Protein AF-A0A2V2UC04-F1 (afdb_monomer_lite)

Radius of gyration: 17.64 Å; chains: 1; bounding box: 40×20×52 Å

Foldseek 3Di:
DPPPVVVVVVVVVVVVVVVVVVCCVPPVCCCCPPVVQWDWDDDPPDIDIDGDPSNVVVVVVVVVVD

Structure (mmCIF, N/CA/C/O backbone):
data_AF-A0A2V2UC04-F1
#
_entry.id   AF-A0A2V2UC04-F1
#
loop_
_atom_site.group_PDB
_atom_site.id
_atom_site.type_symbol
_atom_site.label_atom_id
_atom_site.label_alt_id
_atom_site.label_comp_id
_atom_site.label_asym_id
_atom_site.label_entity_id
_atom_site.label_seq_id
_atom_site.pdbx_PDB_ins_code
_atom_site.Cartn_x
_atom_site.Cartn_y
_atom_site.Cartn_z
_atom_site.occupancy
_atom_site.B_iso_or_equiv
_atom_site.auth_seq_id
_atom_site.auth_comp_id
_atom_site.auth_asym_id
_atom_site.auth_atom_id
_atom_site.pdbx_PDB_model_num
ATOM 1 N N . MET A 1 1 ? -29.051 10.719 30.080 1.00 46.12 1 MET A N 1
ATOM 2 C CA . MET A 1 1 ? -29.053 9.780 28.932 1.00 46.12 1 MET A CA 1
ATOM 3 C C . MET A 1 1 ? -27.757 9.946 28.139 1.00 46.12 1 MET A C 1
ATOM 5 O O . MET A 1 1 ? -27.589 10.984 27.527 1.00 46.12 1 MET A O 1
ATOM 9 N N . LYS A 1 2 ? -26.812 8.990 28.192 1.00 55.94 2 LYS A N 1
ATOM 10 C CA . LYS A 1 2 ? -25.572 9.028 27.369 1.00 55.94 2 LYS A CA 1
ATOM 11 C C . LYS A 1 2 ? -25.073 7.646 26.893 1.00 55.94 2 LYS A C 1
ATOM 13 O O . LYS A 1 2 ? -24.090 7.559 26.186 1.00 55.94 2 LYS A O 1
ATOM 18 N N . ARG A 1 3 ? -25.757 6.546 27.249 1.00 56.56 3 ARG A N 1
ATOM 19 C CA . ARG A 1 3 ? -25.237 5.174 27.041 1.00 56.56 3 ARG A CA 1
ATOM 20 C C . ARG A 1 3 ? -25.473 4.583 25.645 1.00 56.56 3 ARG A C 1
ATOM 22 O O . ARG A 1 3 ? -24.855 3.582 25.305 1.00 56.56 3 ARG A O 1
ATOM 29 N N . ILE A 1 4 ? -26.388 5.150 24.857 1.00 58.38 4 ILE A N 1
ATOM 30 C CA . ILE A 1 4 ? -26.800 4.560 23.570 1.00 58.38 4 ILE A CA 1
ATOM 31 C C . ILE A 1 4 ? -25.867 5.007 22.428 1.00 58.38 4 ILE A C 1
ATOM 33 O O . ILE A 1 4 ? -25.569 4.205 21.546 1.00 58.38 4 ILE A O 1
ATOM 37 N N . SER A 1 5 ? -25.339 6.238 22.468 1.00 58.59 5 SER A N 1
ATOM 38 C CA . SER A 1 5 ? -24.424 6.763 21.440 1.00 58.59 5 SER A CA 1
ATOM 39 C C . SER A 1 5 ? -23.048 6.095 21.460 1.00 58.59 5 SER A C 1
ATOM 41 O O . SER A 1 5 ? -22.485 5.827 20.402 1.00 58.59 5 SER A O 1
ATOM 43 N N . ASP A 1 6 ? -22.527 5.780 22.649 1.00 60.06 6 ASP A N 1
ATOM 44 C CA . ASP A 1 6 ? -21.175 5.228 22.798 1.00 60.06 6 ASP A CA 1
ATOM 45 C C . ASP A 1 6 ? -21.074 3.787 22.271 1.00 60.06 6 ASP A C 1
ATOM 47 O O . ASP A 1 6 ? -20.085 3.436 21.636 1.00 60.06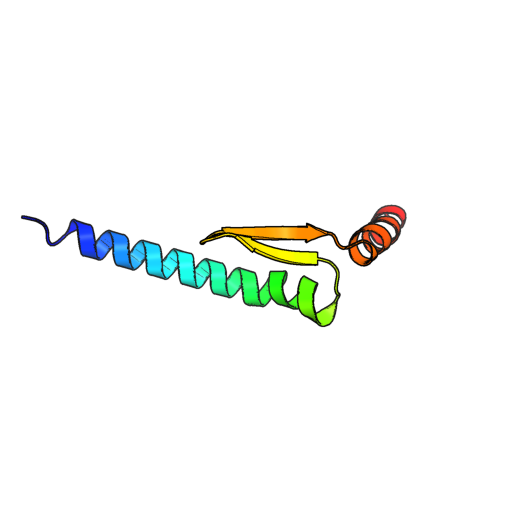 6 ASP A O 1
ATOM 51 N N . ARG A 1 7 ? -22.126 2.965 22.427 1.00 60.66 7 ARG A N 1
ATOM 52 C CA . ARG A 1 7 ? -22.170 1.593 21.873 1.00 60.66 7 ARG A CA 1
ATOM 53 C C . ARG A 1 7 ? -22.199 1.541 20.348 1.00 60.66 7 ARG A C 1
ATOM 55 O O . ARG A 1 7 ? -21.727 0.571 19.762 1.00 60.66 7 ARG A O 1
ATOM 62 N N . LYS A 1 8 ? -22.820 2.531 19.707 1.00 62.53 8 LYS A N 1
ATOM 63 C CA . LYS A 1 8 ? -22.921 2.568 18.245 1.00 62.53 8 LYS A CA 1
ATOM 64 C C . LYS A 1 8 ? -21.561 2.919 17.634 1.00 62.53 8 LYS A C 1
ATOM 66 O O . LYS A 1 8 ? -21.091 2.211 16.750 1.00 62.53 8 LYS A O 1
ATOM 71 N N . ARG A 1 9 ? -20.890 3.915 18.224 1.00 59.75 9 ARG A N 1
ATOM 72 C CA . ARG A 1 9 ? -19.549 4.366 17.833 1.00 59.75 9 ARG A CA 1
ATOM 73 C C . ARG A 1 9 ? -18.491 3.271 17.983 1.00 59.75 9 ARG A C 1
ATOM 75 O O . ARG A 1 9 ? -17.666 3.112 17.094 1.00 59.75 9 ARG A O 1
ATOM 82 N N . THR A 1 10 ? -18.533 2.483 19.060 1.00 66.69 10 THR A N 1
ATOM 83 C CA . THR A 1 10 ? -17.581 1.375 19.232 1.00 66.69 10 THR A CA 1
ATOM 84 C C . THR A 1 10 ? -17.773 0.297 18.173 1.00 66.69 10 THR A C 1
ATOM 86 O O . THR A 1 10 ? -16.794 -0.154 17.592 1.00 66.69 10 THR A O 1
ATOM 89 N N . LYS A 1 11 ? -19.016 -0.091 17.858 1.00 71.31 11 LYS A N 1
ATOM 90 C CA . LYS A 1 11 ? -19.294 -1.095 16.820 1.00 71.31 11 LYS A CA 1
ATOM 91 C C . LYS A 1 11 ? -18.812 -0.653 15.433 1.00 71.31 11 LYS A C 1
ATOM 93 O O . LYS A 1 11 ? -18.229 -1.462 14.718 1.00 71.31 11 LYS A O 1
ATOM 98 N N . GLU A 1 12 ? -19.035 0.610 15.076 1.00 68.12 12 GLU A N 1
ATOM 99 C CA . GLU A 1 12 ? -18.550 1.199 13.819 1.00 68.12 12 GLU A CA 1
ATOM 100 C C . GLU A 1 12 ? -17.012 1.214 13.774 1.00 68.12 12 GLU A C 1
ATOM 102 O O . GLU A 1 12 ? -16.433 0.676 12.834 1.00 68.12 12 GLU A O 1
ATOM 107 N N . GLN A 1 13 ? -16.342 1.662 14.841 1.00 66.94 13 GLN A N 1
ATOM 108 C CA . GLN A 1 13 ? -14.874 1.639 14.941 1.00 66.94 13 GLN A CA 1
ATOM 109 C C . GLN A 1 13 ? -14.279 0.227 14.847 1.00 66.94 13 GLN A C 1
ATOM 111 O O . GLN A 1 13 ? -13.278 0.024 14.161 1.00 66.94 13 GLN A O 1
ATOM 116 N N . TYR A 1 14 ? -14.899 -0.764 15.496 1.00 70.62 14 TYR A N 1
ATOM 117 C CA . TYR A 1 14 ? -14.488 -2.163 15.359 1.00 70.62 14 TYR A CA 1
ATOM 118 C C . TYR A 1 14 ? -14.665 -2.665 13.922 1.00 70.62 14 TYR A C 1
ATOM 120 O O . TYR A 1 14 ? -13.822 -3.416 13.432 1.00 70.62 14 TYR A O 1
ATOM 128 N N . SER A 1 15 ? -15.732 -2.248 13.233 1.00 78.06 15 SER A N 1
ATOM 129 C CA . SER A 1 15 ? -15.962 -2.632 11.838 1.00 78.06 15 SER A CA 1
ATOM 130 C C . SER A 1 15 ? -14.955 -1.993 10.879 1.00 78.06 15 SER A C 1
ATOM 132 O O . SER A 1 15 ? -14.441 -2.679 9.999 1.00 78.06 15 SER A O 1
ATOM 134 N N . GLU A 1 16 ? -14.596 -0.728 11.098 1.00 78.62 16 GLU A N 1
ATOM 135 C CA . GLU A 1 16 ? -13.581 -0.019 10.314 1.00 78.62 16 GLU A CA 1
ATOM 136 C C . GLU A 1 16 ? -12.188 -0.616 10.535 1.00 78.62 16 GLU A C 1
ATOM 138 O O . GLU A 1 16 ? -11.456 -0.850 9.575 1.00 78.62 16 GLU A O 1
ATOM 143 N N . GLN A 1 17 ? -11.836 -0.952 11.781 1.00 80.50 17 GLN A N 1
ATOM 144 C CA . GLN A 1 17 ? -10.583 -1.647 12.085 1.00 80.50 17 GLN A CA 1
ATOM 145 C C . GLN A 1 17 ? -10.531 -3.039 11.452 1.00 80.50 17 GLN A C 1
ATOM 147 O O . GLN A 1 17 ? -9.512 -3.397 10.867 1.00 80.50 17 GLN A O 1
ATOM 152 N N . ALA A 1 18 ? -11.615 -3.816 11.513 1.00 84.44 18 ALA A N 1
ATOM 153 C CA . ALA A 1 18 ? -11.678 -5.126 10.867 1.00 84.44 18 ALA A CA 1
ATOM 154 C C . ALA A 1 18 ? -11.565 -5.018 9.334 1.00 84.44 18 ALA A C 1
ATOM 156 O O . ALA A 1 18 ? -10.865 -5.819 8.704 1.00 84.44 18 ALA A O 1
ATOM 157 N N . ALA A 1 19 ? -12.201 -4.006 8.737 1.00 83.94 19 ALA A N 1
ATOM 158 C CA . ALA A 1 19 ? -12.081 -3.707 7.314 1.00 83.94 19 ALA A CA 1
ATOM 159 C C . ALA A 1 19 ? -10.638 -3.332 6.943 1.00 83.94 19 ALA A C 1
ATOM 161 O O . ALA A 1 19 ? -10.088 -3.897 5.996 1.00 83.94 19 ALA A O 1
ATOM 162 N N . TYR A 1 20 ? -9.987 -2.470 7.731 1.00 84.81 20 TYR A N 1
ATOM 163 C CA . TYR A 1 20 ? -8.581 -2.120 7.534 1.00 84.81 20 TYR A CA 1
ATOM 164 C C . TYR A 1 20 ? -7.663 -3.335 7.666 1.00 84.81 20 TYR A C 1
ATOM 166 O O . TYR A 1 20 ? -6.819 -3.554 6.808 1.00 84.81 20 TYR A O 1
ATOM 174 N N . MET A 1 21 ? -7.837 -4.167 8.696 1.00 87.88 21 MET A N 1
ATOM 175 C CA . MET A 1 21 ? -7.025 -5.376 8.872 1.00 87.88 21 MET A CA 1
ATOM 176 C C . MET A 1 21 ? -7.179 -6.345 7.698 1.00 87.88 21 MET A C 1
ATOM 178 O O . MET A 1 21 ? -6.199 -6.960 7.279 1.00 87.88 21 MET A O 1
ATOM 182 N N . THR A 1 22 ? -8.387 -6.451 7.143 1.00 91.81 22 THR A N 1
ATOM 183 C CA . THR A 1 22 ? -8.657 -7.273 5.957 1.00 91.81 22 THR A CA 1
ATOM 184 C C . THR A 1 22 ? -7.963 -6.702 4.720 1.00 91.81 22 THR A C 1
ATOM 186 O O . THR A 1 22 ? -7.269 -7.439 4.021 1.00 91.81 22 THR A O 1
ATOM 189 N N . LEU A 1 23 ? -8.090 -5.393 4.474 1.00 89.81 23 LEU A N 1
ATOM 190 C CA . LEU A 1 23 ? -7.391 -4.702 3.386 1.00 89.81 23 LEU A CA 1
ATOM 191 C C . LEU A 1 23 ? -5.870 -4.843 3.520 1.00 89.81 23 LEU A C 1
ATOM 193 O O . LEU A 1 23 ? -5.183 -5.167 2.552 1.00 89.81 23 LEU A O 1
ATOM 197 N N . ASN A 1 24 ? -5.353 -4.643 4.730 1.00 90.25 24 ASN A N 1
ATOM 198 C CA . ASN A 1 24 ? -3.936 -4.734 5.021 1.00 90.25 24 ASN A CA 1
ATOM 199 C C . ASN A 1 24 ? -3.404 -6.135 4.726 1.00 90.25 24 ASN A C 1
ATOM 201 O O . ASN A 1 24 ? -2.450 -6.276 3.970 1.00 90.25 24 ASN A O 1
ATOM 205 N N . ARG A 1 25 ? -4.062 -7.172 5.251 1.00 92.19 25 ARG A N 1
ATOM 206 C CA . ARG A 1 25 ? -3.656 -8.567 5.046 1.00 92.19 25 ARG A CA 1
ATOM 207 C C . ARG A 1 25 ? -3.713 -8.991 3.577 1.00 92.19 25 ARG A C 1
ATOM 209 O O . ARG A 1 25 ? -2.853 -9.742 3.130 1.00 92.19 25 ARG A O 1
ATOM 216 N N . ASN A 1 26 ? -4.737 -8.557 2.845 1.00 94.06 26 ASN A N 1
ATOM 217 C CA . ASN A 1 26 ? -4.996 -9.063 1.497 1.00 94.06 26 ASN A CA 1
ATOM 218 C C . ASN A 1 26 ? -4.289 -8.271 0.394 1.00 94.06 26 ASN A C 1
ATOM 220 O O . ASN A 1 26 ? -4.093 -8.815 -0.689 1.00 94.06 26 ASN A O 1
ATOM 224 N N . LEU A 1 27 ? -3.932 -7.007 0.638 1.00 92.06 27 LEU A N 1
ATOM 225 C CA . LEU A 1 27 ? -3.385 -6.126 -0.394 1.00 92.06 27 LEU A CA 1
ATOM 226 C C . LEU A 1 27 ? -2.086 -5.446 0.040 1.00 92.06 27 LEU A C 1
ATOM 228 O O . LEU A 1 27 ? -1.063 -5.625 -0.614 1.00 92.06 27 LEU A O 1
ATOM 232 N N . ILE A 1 28 ? -2.107 -4.695 1.144 1.00 92.50 28 ILE A N 1
ATOM 233 C CA . ILE A 1 28 ? -0.961 -3.861 1.547 1.00 92.50 28 ILE A CA 1
ATOM 234 C C . ILE A 1 28 ? 0.239 -4.740 1.913 1.00 92.50 28 ILE A C 1
ATOM 236 O O . ILE A 1 28 ? 1.324 -4.586 1.356 1.00 92.50 28 ILE A O 1
ATOM 240 N N . GLU A 1 29 ? 0.041 -5.707 2.807 1.00 94.00 29 GLU A N 1
ATOM 241 C CA . GLU A 1 29 ? 1.100 -6.590 3.280 1.00 94.00 29 GLU A CA 1
ATOM 242 C C . GLU A 1 29 ? 1.730 -7.402 2.136 1.00 94.00 29 GLU A C 1
ATOM 244 O O . GLU A 1 29 ? 2.961 -7.411 2.056 1.00 94.00 29 GLU A O 1
ATOM 249 N N . PRO A 1 30 ? 0.965 -8.019 1.211 1.00 95.38 30 PRO A N 1
ATOM 250 C CA . PRO A 1 30 ? 1.568 -8.707 0.080 1.00 95.38 30 PRO A CA 1
ATOM 251 C C . PRO A 1 30 ? 2.385 -7.804 -0.844 1.00 95.38 30 PRO A C 1
ATOM 253 O O . PRO A 1 30 ? 3.527 -8.140 -1.182 1.00 95.38 30 PRO A O 1
ATOM 256 N N . LEU A 1 31 ? 1.830 -6.644 -1.210 1.00 95.44 31 LEU A N 1
ATOM 257 C CA . LEU A 1 31 ? 2.498 -5.685 -2.089 1.00 95.44 31 LEU A CA 1
ATOM 258 C C . LEU A 1 31 ? 3.771 -5.119 -1.452 1.00 95.44 31 LEU A C 1
ATOM 260 O O . LEU A 1 31 ? 4.742 -4.860 -2.159 1.00 95.44 31 LEU A O 1
ATOM 264 N N . GLN A 1 32 ? 3.795 -4.958 -0.131 1.00 95.75 32 GLN A N 1
ATOM 265 C CA . GLN A 1 32 ? 4.956 -4.452 0.593 1.00 95.75 32 GLN A CA 1
ATOM 266 C C . GLN A 1 32 ? 6.005 -5.538 0.862 1.00 95.75 32 GLN A C 1
ATOM 268 O O . GLN A 1 32 ? 7.182 -5.350 0.559 1.00 95.75 32 GLN A O 1
ATOM 273 N N . LYS A 1 33 ? 5.610 -6.664 1.470 1.00 93.06 33 LYS A N 1
ATOM 274 C CA . LYS A 1 33 ? 6.556 -7.661 1.998 1.00 93.06 33 LYS A CA 1
ATOM 275 C C . LYS A 1 33 ? 7.075 -8.615 0.938 1.00 93.06 33 LYS A C 1
ATOM 277 O O . LYS A 1 33 ? 8.259 -8.938 0.959 1.00 93.06 33 LYS A O 1
ATOM 282 N N . TYR A 1 34 ? 6.203 -9.089 0.051 1.00 91.88 34 TYR A N 1
ATOM 283 C CA . TYR A 1 34 ? 6.582 -10.109 -0.926 1.00 91.88 34 TYR A CA 1
ATOM 284 C C . TYR A 1 34 ? 7.026 -9.485 -2.240 1.00 91.88 34 TYR A C 1
ATOM 286 O O . TYR A 1 34 ? 8.013 -9.926 -2.815 1.00 91.88 34 TYR A O 1
ATOM 294 N N . TRP A 1 35 ? 6.307 -8.467 -2.715 1.00 91.94 35 TRP A N 1
ATOM 295 C CA . TRP A 1 35 ? 6.565 -7.887 -4.038 1.00 91.94 35 TRP A CA 1
ATOM 296 C C . TRP A 1 35 ? 7.414 -6.621 -3.992 1.00 91.94 35 TRP A C 1
ATOM 298 O O . TRP A 1 35 ? 7.868 -6.173 -5.038 1.00 91.94 35 TRP A O 1
ATOM 308 N N . ARG A 1 36 ? 7.606 -6.029 -2.802 1.00 94.12 36 ARG A N 1
ATOM 309 C CA . ARG A 1 36 ? 8.336 -4.760 -2.600 1.00 94.12 36 ARG A CA 1
ATOM 310 C C . ARG A 1 36 ? 7.843 -3.642 -3.525 1.00 94.12 36 ARG A C 1
ATOM 312 O O . ARG A 1 36 ? 8.582 -2.720 -3.850 1.00 94.12 36 ARG A O 1
ATOM 319 N N . PHE A 1 37 ? 6.579 -3.723 -3.928 1.00 96.25 37 PHE A N 1
ATOM 320 C CA . PHE A 1 37 ? 5.929 -2.864 -4.911 1.00 96.25 37 PHE A CA 1
ATOM 321 C C . PHE A 1 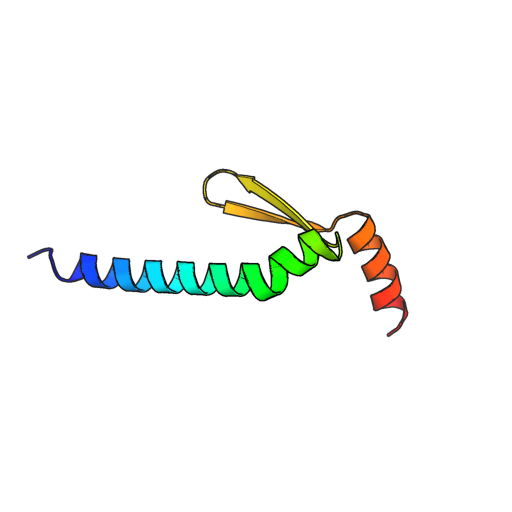37 ? 5.558 -1.506 -4.311 1.00 96.25 37 PHE A C 1
ATOM 323 O O . PHE A 1 37 ? 5.571 -0.473 -4.981 1.00 96.25 37 PHE A O 1
ATOM 330 N N . ILE A 1 38 ? 5.238 -1.518 -3.018 1.00 96.12 38 ILE A N 1
ATOM 331 C CA . ILE A 1 38 ? 4.892 -0.341 -2.230 1.00 96.12 38 ILE A CA 1
ATOM 332 C C . ILE A 1 38 ? 5.740 -0.278 -0.959 1.00 96.12 38 ILE A C 1
ATOM 334 O O . ILE A 1 38 ? 6.220 -1.296 -0.457 1.00 96.12 38 ILE A O 1
ATOM 338 N N . SER A 1 39 ? 5.889 0.925 -0.422 1.00 95.94 39 SER A N 1
ATOM 339 C CA . SER A 1 39 ? 6.358 1.186 0.933 1.00 95.94 39 SER A CA 1
ATOM 340 C C . SER A 1 39 ? 5.242 1.826 1.754 1.00 95.94 39 SER A C 1
ATOM 342 O O . SER A 1 39 ? 4.384 2.534 1.225 1.00 95.94 39 SER A O 1
ATOM 344 N N . GLU A 1 40 ? 5.263 1.568 3.058 1.00 93.62 40 GLU A N 1
ATOM 345 C CA . GLU A 1 40 ? 4.338 2.156 4.019 1.00 93.62 40 GLU A CA 1
ATOM 346 C C . GLU A 1 40 ? 5.121 2.957 5.062 1.00 93.62 40 GLU A C 1
ATOM 348 O O . GLU A 1 40 ? 6.046 2.440 5.693 1.00 93.62 40 GLU A O 1
ATOM 353 N N . THR A 1 41 ? 4.717 4.209 5.273 1.00 94.38 41 THR A N 1
ATOM 354 C CA . THR A 1 41 ? 5.238 5.074 6.335 1.00 94.38 41 THR A CA 1
ATOM 355 C C . THR A 1 41 ? 4.104 5.452 7.275 1.00 94.38 41 THR A C 1
ATOM 357 O O . THR A 1 41 ? 3.121 6.075 6.872 1.00 94.38 41 THR A O 1
ATOM 360 N N . LYS A 1 42 ? 4.240 5.108 8.555 1.00 92.56 42 LYS A N 1
ATOM 361 C CA . LYS A 1 42 ? 3.259 5.481 9.575 1.00 92.56 42 LYS A CA 1
ATOM 362 C C . LYS A 1 42 ? 3.569 6.864 10.142 1.00 92.56 42 LYS A C 1
ATOM 364 O O . LYS A 1 42 ? 4.644 7.077 10.698 1.00 92.56 42 LYS A O 1
ATOM 369 N N . VAL A 1 43 ? 2.601 7.777 10.068 1.00 94.25 43 VAL A N 1
ATOM 370 C CA . VAL A 1 43 ? 2.676 9.112 10.680 1.00 94.25 43 VAL A CA 1
ATOM 371 C C . VAL A 1 43 ? 1.445 9.304 11.565 1.00 94.25 43 VAL A C 1
ATOM 373 O O . VAL A 1 43 ? 0.320 9.451 11.088 1.00 94.25 43 VAL A O 1
ATOM 376 N N . GLY A 1 44 ? 1.645 9.247 12.883 1.00 91.56 44 GLY A N 1
ATOM 377 C CA . GLY A 1 44 ? 0.546 9.243 13.851 1.00 91.56 44 GLY A CA 1
ATOM 378 C C . GLY A 1 44 ? -0.347 8.005 13.699 1.00 91.56 44 GLY A C 1
ATOM 379 O O . GLY A 1 44 ? 0.123 6.871 13.806 1.00 91.56 44 GLY A O 1
ATOM 380 N N . THR A 1 45 ? -1.644 8.219 13.468 1.00 84.31 45 THR A N 1
ATOM 381 C CA . THR A 1 45 ? -2.623 7.144 13.213 1.00 84.31 45 THR A CA 1
ATOM 382 C C . THR A 1 45 ? -2.772 6.802 11.732 1.00 84.31 45 THR A C 1
ATOM 384 O O . THR A 1 45 ? -3.484 5.858 11.405 1.00 84.31 45 THR A O 1
ATOM 387 N N . HIS A 1 46 ? -2.147 7.574 10.842 1.00 85.50 46 HIS A N 1
ATOM 388 C CA . HIS A 1 46 ? -2.312 7.438 9.400 1.00 85.50 46 HIS A CA 1
ATOM 389 C C . HIS A 1 46 ? -1.162 6.632 8.795 1.00 85.50 46 HIS A C 1
ATOM 391 O O . HIS A 1 46 ? -0.010 6.729 9.229 1.00 85.50 46 HIS A O 1
ATOM 397 N N . HIS A 1 47 ? -1.497 5.843 7.779 1.00 88.50 47 HIS A N 1
ATOM 398 C CA . HIS A 1 47 ? -0.570 5.013 7.022 1.00 88.50 47 HIS A CA 1
ATOM 399 C C . HIS A 1 47 ? -0.434 5.601 5.614 1.00 88.50 47 HIS A C 1
ATOM 401 O O . HIS A 1 47 ? -1.416 5.702 4.880 1.00 88.50 47 HIS A O 1
ATOM 407 N N . PHE A 1 48 ? 0.772 6.038 5.258 1.00 93.12 48 PHE A N 1
ATOM 408 C CA . PHE A 1 48 ? 1.077 6.613 3.952 1.00 93.12 48 PHE A CA 1
ATOM 409 C C . PHE A 1 48 ? 1.690 5.542 3.064 1.00 93.12 48 PHE A C 1
ATOM 411 O O . PHE A 1 48 ? 2.794 5.074 3.334 1.00 93.12 4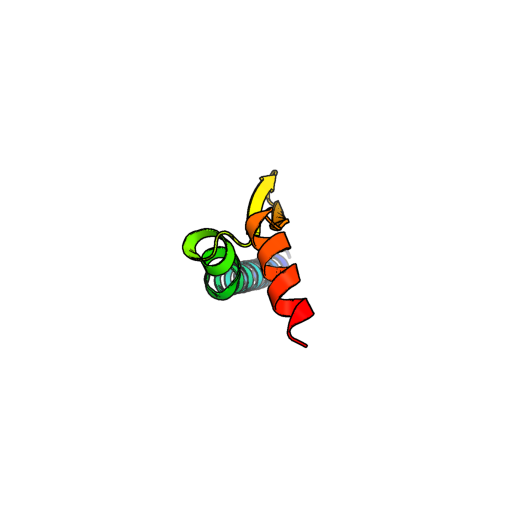8 PHE A O 1
ATOM 418 N N . ILE A 1 49 ? 0.976 5.177 2.002 1.00 93.75 49 ILE A N 1
ATOM 419 C CA . ILE A 1 49 ? 1.418 4.175 1.032 1.00 93.75 49 ILE A CA 1
ATOM 420 C C . ILE A 1 49 ? 2.004 4.885 -0.186 1.00 93.75 49 ILE A C 1
ATOM 422 O O . ILE A 1 49 ? 1.392 5.801 -0.732 1.00 93.75 49 ILE A O 1
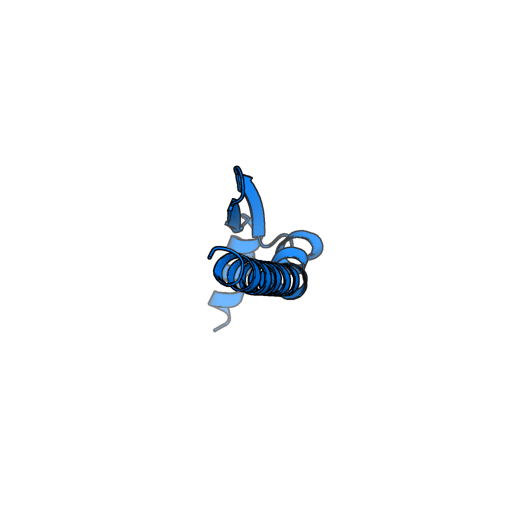ATOM 426 N N . SER A 1 50 ? 3.196 4.478 -0.611 1.00 95.81 50 SER A N 1
ATOM 427 C CA . SER A 1 50 ? 3.891 5.019 -1.785 1.00 95.81 50 SER A CA 1
ATOM 428 C C . SER A 1 50 ? 4.438 3.895 -2.657 1.00 95.81 50 SER A C 1
ATOM 430 O O . SER A 1 50 ? 4.770 2.828 -2.152 1.00 95.81 50 SER A O 1
ATOM 432 N N . LEU A 1 51 ? 4.558 4.125 -3.966 1.00 96.00 51 LEU A N 1
ATOM 433 C CA . LEU A 1 51 ? 5.255 3.190 -4.851 1.00 96.00 51 LEU A CA 1
ATOM 434 C 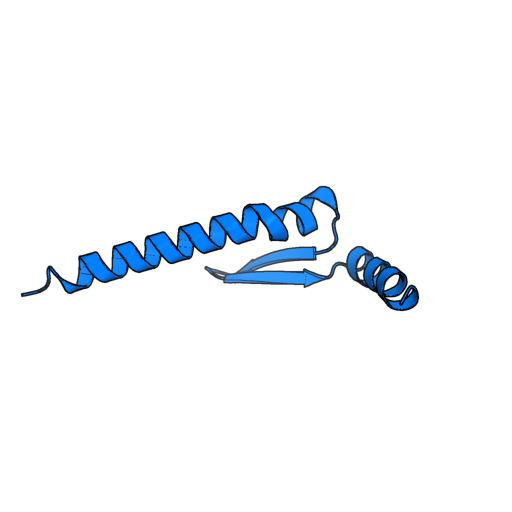C . LEU A 1 51 ? 6.760 3.236 -4.586 1.00 96.00 51 LEU A C 1
ATOM 436 O O . LEU A 1 51 ? 7.348 4.320 -4.500 1.00 96.00 51 LEU A O 1
ATOM 440 N N . THR A 1 52 ? 7.387 2.066 -4.526 1.00 96.88 52 THR A N 1
ATOM 441 C CA . THR A 1 52 ? 8.849 1.963 -4.587 1.00 96.88 52 THR A CA 1
ATOM 442 C C . THR A 1 52 ? 9.327 2.174 -6.022 1.00 96.88 52 THR A C 1
ATOM 444 O O . THR A 1 52 ? 8.539 2.124 -6.968 1.00 96.88 52 THR A O 1
ATOM 447 N N . ASP A 1 53 ? 10.627 2.381 -6.217 1.00 94.88 53 ASP A N 1
ATOM 448 C CA . ASP A 1 53 ? 11.182 2.470 -7.571 1.00 94.88 53 ASP A CA 1
ATOM 449 C C . ASP A 1 53 ? 11.065 1.136 -8.327 1.00 94.88 53 ASP A C 1
ATOM 451 O O . ASP A 1 53 ? 10.793 1.127 -9.525 1.00 94.88 53 ASP A O 1
ATOM 455 N N . GLU A 1 54 ? 11.153 0.008 -7.617 1.00 92.62 54 GLU A N 1
ATOM 456 C CA . GLU A 1 54 ? 10.879 -1.323 -8.169 1.00 92.62 54 GLU A CA 1
ATOM 457 C C . GLU A 1 54 ? 9.418 -1.451 -8.629 1.00 92.62 54 GLU A C 1
ATOM 459 O O . GLU A 1 54 ? 9.165 -1.879 -9.753 1.00 92.62 54 GLU A O 1
ATOM 464 N N . GLY A 1 55 ? 8.459 -0.985 -7.822 1.00 94.56 55 GLY A N 1
ATOM 465 C CA . GLY A 1 55 ? 7.042 -0.954 -8.185 1.00 94.56 55 GLY A CA 1
ATOM 466 C C . GLY A 1 55 ? 6.743 -0.040 -9.375 1.00 94.56 55 GLY A C 1
ATOM 467 O O . GLY A 1 55 ? 5.979 -0.417 -10.261 1.00 94.56 55 GLY A O 1
ATOM 468 N N . LYS A 1 56 ? 7.380 1.137 -9.458 1.00 94.31 56 LYS A N 1
ATOM 469 C CA . LYS A 1 56 ? 7.264 2.030 -10.629 1.00 94.31 56 LYS A CA 1
ATOM 470 C C . LYS A 1 56 ? 7.791 1.355 -11.895 1.00 94.31 56 LYS A C 1
ATOM 472 O O . LYS A 1 56 ? 7.112 1.362 -12.917 1.00 94.31 56 LYS A O 1
ATOM 477 N N . ASN A 1 57 ? 8.964 0.727 -11.819 1.00 92.62 57 ASN A N 1
ATOM 478 C CA . ASN A 1 57 ? 9.541 -0.011 -12.942 1.00 92.62 57 ASN A CA 1
ATOM 479 C C . ASN A 1 57 ? 8.644 -1.178 -13.360 1.00 92.62 57 ASN A C 1
ATOM 481 O O . ASN A 1 57 ? 8.354 -1.337 -14.542 1.00 92.62 57 ASN A O 1
ATOM 485 N N . ALA A 1 58 ? 8.139 -1.956 -12.404 1.00 91.06 58 ALA A N 1
ATOM 486 C CA . ALA A 1 58 ? 7.216 -3.044 -12.685 1.00 91.06 58 ALA A CA 1
ATOM 487 C C . ALA A 1 58 ? 5.916 -2.545 -13.340 1.00 91.06 58 ALA A C 1
ATOM 489 O O . ALA A 1 58 ? 5.448 -3.162 -14.294 1.00 91.06 58 ALA A O 1
ATOM 490 N N . LEU A 1 59 ? 5.371 -1.399 -12.914 1.00 91.00 59 LEU A N 1
ATOM 491 C CA . LEU A 1 59 ? 4.233 -0.767 -13.589 1.00 91.00 59 LEU A CA 1
ATOM 492 C C . LEU A 1 59 ? 4.552 -0.374 -15.031 1.00 91.00 59 LEU A C 1
ATOM 494 O O . LEU A 1 59 ? 3.692 -0.552 -15.891 1.00 91.00 59 LEU A O 1
ATOM 498 N N . HIS A 1 60 ? 5.759 0.114 -15.326 1.00 87.69 60 HIS A N 1
ATOM 499 C CA . HIS A 1 60 ? 6.158 0.398 -16.707 1.00 87.69 60 HIS A CA 1
ATOM 500 C C . HIS A 1 60 ? 6.080 -0.856 -17.586 1.00 87.69 60 HIS A C 1
ATOM 502 O O . HIS A 1 60 ? 5.568 -0.774 -18.696 1.00 87.69 60 HIS A O 1
ATOM 508 N N . PHE A 1 61 ? 6.484 -2.024 -17.081 1.00 86.19 61 PHE A N 1
ATOM 509 C CA . PHE A 1 61 ? 6.362 -3.283 -17.825 1.00 86.19 61 PHE A CA 1
ATOM 510 C C . PHE A 1 61 ? 4.923 -3.806 -17.902 1.00 86.19 61 PHE A C 1
ATOM 512 O O . PHE A 1 61 ? 4.500 -4.268 -18.958 1.00 86.19 61 PHE A O 1
ATOM 519 N N . LEU A 1 62 ? 4.158 -3.713 -16.810 1.00 84.44 62 LEU A N 1
ATOM 520 C CA . LEU A 1 62 ? 2.762 -4.158 -16.773 1.00 84.44 62 LEU A CA 1
ATOM 521 C C . LEU A 1 62 ? 1.853 -3.304 -17.664 1.00 84.44 62 LEU A C 1
ATOM 523 O O . LEU A 1 62 ? 0.921 -3.830 -18.258 1.00 84.44 62 LEU A O 1
ATOM 527 N N . SER A 1 63 ? 2.121 -2.000 -17.760 1.00 76.31 63 SER A N 1
ATOM 528 C CA . SER A 1 63 ? 1.364 -1.071 -18.610 1.00 76.31 63 SER A CA 1
ATOM 529 C C . SER A 1 63 ? 1.818 -1.081 -20.068 1.00 76.31 63 SER A C 1
ATOM 531 O O . SER A 1 63 ? 0.996 -0.854 -20.943 1.00 76.31 63 SER A O 1
ATOM 533 N N . ALA A 1 64 ? 3.092 -1.381 -20.344 1.00 64.12 64 ALA A N 1
ATOM 534 C CA . ALA A 1 64 ? 3.595 -1.535 -21.710 1.00 64.12 64 ALA A CA 1
ATOM 535 C C . ALA A 1 64 ? 3.158 -2.850 -22.386 1.00 64.12 64 ALA A C 1
ATOM 537 O O . ALA A 1 64 ? 3.385 -3.021 -23.581 1.00 64.12 64 ALA A O 1
ATOM 538 N N . GLY A 1 65 ? 2.575 -3.7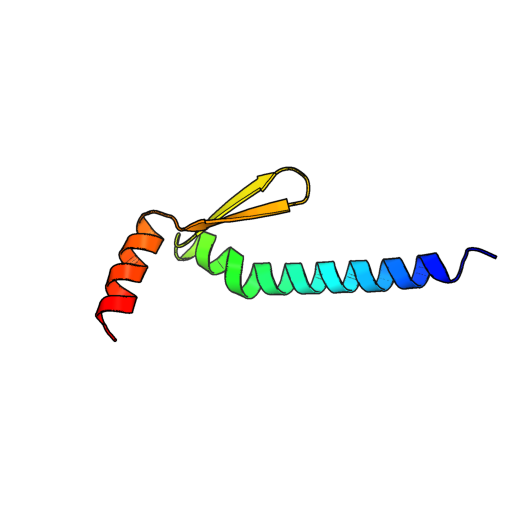86 -21.631 1.00 57.62 65 GLY A N 1
ATOM 539 C CA . GLY A 1 65 ? 2.053 -5.061 -22.133 1.00 57.62 65 GLY A CA 1
ATOM 540 C C . GLY A 1 65 ? 0.558 -5.062 -22.478 1.00 57.62 65 GLY A C 1
ATOM 541 O O . GLY A 1 65 ? 0.017 -6.146 -22.700 1.00 57.62 65 GLY A O 1
ATOM 542 N N . ILE A 1 66 ? -0.104 -3.896 -22.481 1.00 51.53 66 ILE A N 1
ATOM 543 C CA . ILE A 1 66 ? -1.530 -3.712 -22.810 1.00 51.53 66 ILE A CA 1
ATOM 544 C C . ILE A 1 66 ? -1.661 -2.838 -24.057 1.00 51.53 66 ILE A C 1
ATOM 546 O O . ILE A 1 66 ? -0.939 -1.818 -24.128 1.00 51.53 66 ILE A O 1
#

Secondary structure (DSSP, 8-state):
--HHHHHHHHHHHHHHHHHHHHHIIIIIHIIIIIS--EEEEEETTEEEEEE-HHHHHHHHHHHHT-

pLDDT: mean 83.06, std 14.16, range [46.12, 96.88]

Sequence (66 aa):
MKRISDRKRTKEQYSEQAAYMTLNRNLIEPLQKYWRFISETKVGTHHFISLTDEGKNALHFLSAGI